Protein AF-A0A9D2G7P1-F1 (afdb_monomer)

pLDDT: mean 73.47, std 16.93, range [32.41, 94.62]

Nearest PDB structures (foldseek):
  4ke2-assembly2_B  TM=5.837E-01  e=4.264E+00  Pseudopleuronectes americanus
  4ke2-assembly1_A  TM=5.876E-01  e=4.577E+00  Pseudopleuronectes americanus

InterPro domains:
  IPR014245 Sporulation stage III, protein AF [PF09581] (15-86)

Sequence (122 aa):
MLQQLYGWIQNIAVYLIVAAAVMHAIPGKDYGKYVRFFSGLVLILLLFTPVMSLTGMSGRFQELYQSGLYEMEKKEIEEARERFEEAELLDFVPDEYGGTPEQSDSEESGGLIEVEEIRVGE

Solvent-accessible surface area (backbone atoms only — not comparable to full-atom values): 7578 Å² total; per-residue (Å²): 110,69,67,58,52,51,53,50,53,47,53,49,51,54,47,51,54,52,53,50,50,53,58,72,68,53,89,52,83,79,58,47,59,55,53,55,49,52,52,50,52,51,47,52,58,69,48,41,64,57,52,34,48,75,70,55,45,44,63,58,50,50,50,58,56,46,49,58,53,50,53,52,53,51,50,54,52,49,56,50,47,52,52,50,52,51,52,55,52,55,73,67,53,66,87,83,72,82,68,78,90,77,87,77,92,78,82,89,82,91,76,89,87,83,85,81,88,85,82,80,79,136

Foldseek 3Di:
DVVVVVVLVVVLVVLVVVLVVVLVPDPDPVCSVVSVVVSVVVSVVSVPVVVCVVVVVVVVVVCVVVVVVVVVVVVVVVVVVVVVVVVVVVVPDPPPPPDDDDDDDDDDDDDDDDDDDDDDDD

Organism: NCBI:txid2838685

Secondary structure (DSSP, 8-state):
-HHHHHHHHHHHHHHHHHHHHHHHH---HHHHHHHHHHHHHHHHHHTHHHHHHHTTHHHHHHHHHHHHHHHHHHHHHHHHHHHHHHHHHHHHS-GGG-------------------------

Mean predicted aligned error: 18.25 Å

Structure (mmCIF, N/CA/C/O backbone):
data_AF-A0A9D2G7P1-F1
#
_entry.id   AF-A0A9D2G7P1-F1
#
loop_
_atom_site.group_PDB
_atom_s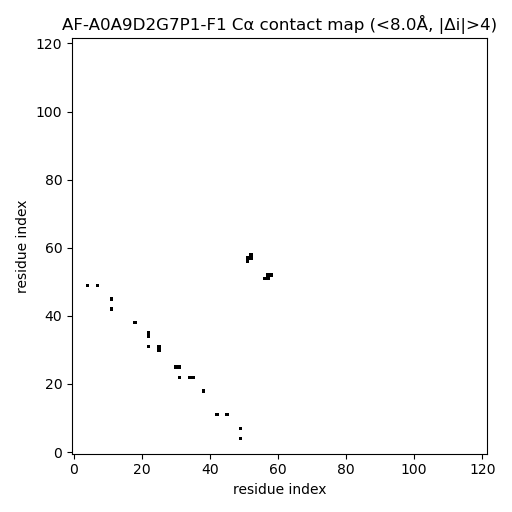ite.id
_atom_site.type_symbol
_atom_site.label_atom_id
_atom_site.label_alt_id
_atom_site.label_comp_id
_atom_site.label_asym_id
_atom_site.label_entity_id
_atom_site.label_seq_id
_atom_site.pdbx_PDB_ins_code
_atom_site.Cartn_x
_atom_site.Cartn_y
_atom_site.Cartn_z
_atom_site.occupancy
_atom_site.B_iso_or_equiv
_atom_site.auth_seq_id
_atom_site.auth_comp_id
_atom_site.auth_asym_id
_atom_site.auth_atom_id
_atom_site.pdbx_PDB_model_num
ATOM 1 N N . MET A 1 1 ? 0.447 -10.750 16.522 1.00 63.22 1 MET A N 1
ATOM 2 C CA . MET A 1 1 ? 1.121 -9.439 16.400 1.00 63.22 1 MET A CA 1
ATOM 3 C C . MET A 1 1 ? 2.386 -9.552 15.549 1.00 63.22 1 MET A C 1
ATOM 5 O O . MET A 1 1 ? 2.296 -9.324 14.352 1.00 63.22 1 MET A O 1
ATOM 9 N N . LEU A 1 2 ? 3.538 -9.993 16.084 1.00 72.19 2 LEU A N 1
ATOM 10 C CA . LEU A 1 2 ? 4.788 -10.032 15.298 1.00 72.19 2 LEU A CA 1
ATOM 11 C C . LEU A 1 2 ? 4.745 -11.003 14.109 1.00 72.19 2 LEU A C 1
ATOM 13 O O . LEU A 1 2 ? 5.216 -10.655 13.038 1.00 72.19 2 LEU A O 1
ATOM 17 N N . GLN A 1 3 ? 4.128 -12.180 14.247 1.00 77.88 3 GLN A N 1
ATOM 18 C CA . GLN A 1 3 ? 3.988 -13.133 13.131 1.00 77.88 3 GLN A CA 1
ATOM 19 C C . GLN A 1 3 ? 3.204 -12.557 11.939 1.00 77.88 3 GLN A C 1
ATOM 21 O O . GLN A 1 3 ? 3.554 -12.821 10.793 1.00 77.88 3 GLN A O 1
ATOM 26 N N . GLN A 1 4 ? 2.188 -11.725 12.197 1.00 78.25 4 GLN A N 1
ATOM 27 C CA . GLN A 1 4 ? 1.425 -11.042 11.143 1.00 78.25 4 GLN A CA 1
ATOM 28 C C . GLN A 1 4 ? 2.289 -9.989 10.443 1.00 78.25 4 GLN A C 1
ATOM 30 O O . GLN A 1 4 ? 2.274 -9.896 9.218 1.00 78.25 4 GLN A O 1
ATOM 35 N N . LEU A 1 5 ? 3.094 -9.250 11.213 1.00 80.56 5 LEU A N 1
ATOM 36 C CA . LEU A 1 5 ? 4.058 -8.296 10.672 1.00 80.56 5 LEU A CA 1
ATOM 37 C C . LEU A 1 5 ? 5.123 -8.998 9.815 1.00 80.56 5 LEU A C 1
ATOM 39 O O . LEU A 1 5 ? 5.415 -8.540 8.716 1.00 80.56 5 LEU A O 1
ATOM 43 N N . TYR A 1 6 ? 5.656 -10.132 10.279 1.00 85.56 6 TYR A N 1
ATOM 44 C CA . TYR A 1 6 ? 6.624 -10.937 9.530 1.00 85.56 6 TYR A CA 1
ATOM 45 C C . TYR A 1 6 ? 6.045 -11.465 8.216 1.00 85.56 6 TYR A C 1
ATOM 47 O O . TYR A 1 6 ? 6.678 -11.303 7.175 1.00 85.56 6 TYR A O 1
ATOM 55 N N . GLY A 1 7 ? 4.838 -12.038 8.234 1.00 88.06 7 GLY A N 1
ATOM 56 C CA . GLY A 1 7 ? 4.179 -12.510 7.013 1.00 88.06 7 GLY A CA 1
ATOM 57 C C . GLY A 1 7 ? 3.906 -11.376 6.022 1.00 88.06 7 GLY A C 1
ATOM 58 O O . GLY A 1 7 ? 4.093 -11.526 4.817 1.00 88.06 7 GLY A O 1
ATOM 59 N N . TRP A 1 8 ? 3.539 -10.199 6.523 1.00 88.50 8 TRP A N 1
ATOM 60 C CA . TRP A 1 8 ? 3.344 -9.029 5.677 1.00 88.50 8 TRP A CA 1
ATOM 61 C C . TRP A 1 8 ? 4.661 -8.501 5.071 1.00 88.50 8 TRP A C 1
ATOM 63 O O . TRP A 1 8 ? 4.717 -8.242 3.868 1.00 88.50 8 TRP A O 1
ATOM 73 N N . ILE A 1 9 ? 5.738 -8.406 5.861 1.00 89.50 9 ILE A N 1
ATOM 74 C CA . ILE A 1 9 ? 7.078 -8.047 5.363 1.00 89.50 9 ILE A CA 1
ATOM 75 C C . ILE A 1 9 ? 7.531 -9.051 4.298 1.00 89.50 9 ILE A C 1
ATOM 77 O O . ILE A 1 9 ? 8.077 -8.657 3.268 1.00 89.50 9 ILE A O 1
ATOM 81 N N . GLN A 1 10 ? 7.267 -10.341 4.512 1.00 92.19 10 GLN A N 1
ATOM 82 C CA . GLN A 1 10 ? 7.562 -11.389 3.543 1.00 92.19 10 GLN A CA 1
ATOM 83 C C . GLN A 1 10 ? 6.789 -11.180 2.234 1.00 92.19 10 GLN A C 1
ATOM 85 O O . GLN A 1 10 ? 7.389 -11.264 1.164 1.00 92.19 10 GLN A O 1
ATOM 90 N N . ASN A 1 11 ? 5.501 -10.834 2.293 1.00 91.94 11 ASN A N 1
ATOM 91 C CA . ASN A 1 11 ? 4.706 -10.541 1.098 1.00 91.94 11 ASN A CA 1
ATOM 92 C C . ASN A 1 11 ? 5.255 -9.339 0.313 1.00 91.94 11 ASN A C 1
ATOM 94 O O . ASN A 1 11 ? 5.307 -9.389 -0.916 1.00 91.94 11 ASN A O 1
ATOM 98 N N . ILE A 1 12 ? 5.736 -8.293 0.997 1.00 92.38 12 ILE A N 1
ATOM 99 C CA . ILE A 1 12 ? 6.432 -7.174 0.337 1.00 92.38 12 ILE A CA 1
ATOM 100 C C . ILE A 1 12 ? 7.715 -7.632 -0.314 1.00 92.38 12 ILE A C 1
ATOM 102 O O . ILE A 1 12 ? 7.971 -7.278 -1.459 1.00 92.38 12 ILE A O 1
ATOM 106 N N . ALA A 1 13 ? 8.537 -8.385 0.411 1.00 94.38 13 ALA A N 1
ATOM 107 C CA . ALA A 1 13 ? 9.819 -8.833 -0.103 1.00 94.38 13 ALA A CA 1
ATOM 108 C C . ALA A 1 13 ? 9.626 -9.671 -1.374 1.00 94.38 13 ALA A C 1
ATOM 110 O O . ALA A 1 13 ? 10.276 -9.409 -2.385 1.00 94.38 13 ALA A O 1
ATOM 111 N N . VAL A 1 14 ? 8.671 -10.608 -1.362 1.00 94.62 14 VAL A N 1
ATOM 112 C CA . VAL A 1 14 ? 8.294 -11.401 -2.541 1.00 94.62 14 VAL A CA 1
ATOM 113 C C . VAL A 1 14 ? 7.824 -10.491 -3.676 1.00 94.62 14 VAL A C 1
ATOM 115 O O . VAL A 1 14 ? 8.305 -10.621 -4.801 1.00 94.62 14 VAL A O 1
ATOM 118 N N . TYR A 1 15 ? 6.944 -9.530 -3.389 1.00 94.12 15 TYR A N 1
ATOM 119 C CA . TYR A 1 15 ? 6.477 -8.568 -4.384 1.00 94.12 15 TYR A CA 1
ATOM 120 C C . TYR A 1 15 ? 7.623 -7.750 -4.999 1.00 94.12 15 TYR A C 1
ATOM 122 O O . TYR A 1 15 ? 7.681 -7.608 -6.216 1.00 94.12 15 TYR A O 1
ATOM 130 N N . LEU A 1 16 ? 8.560 -7.246 -4.192 1.00 93.06 16 LEU A N 1
ATOM 131 C CA . LEU A 1 16 ? 9.707 -6.466 -4.663 1.00 93.06 16 LEU A CA 1
ATOM 132 C C . LEU A 1 16 ? 10.633 -7.297 -5.554 1.00 93.06 16 LEU A C 1
ATOM 134 O O . LEU A 1 16 ? 11.099 -6.792 -6.574 1.00 93.06 16 LEU A O 1
ATOM 138 N N . ILE A 1 17 ? 10.863 -8.567 -5.207 1.00 94.62 17 ILE A N 1
ATOM 139 C CA . ILE A 1 17 ? 11.651 -9.495 -6.029 1.00 94.62 17 ILE A CA 1
ATOM 140 C C . ILE A 1 17 ? 10.971 -9.702 -7.387 1.00 94.62 17 ILE A C 1
ATOM 142 O O . ILE A 1 17 ? 11.623 -9.578 -8.423 1.00 94.62 17 ILE A O 1
ATOM 146 N N . VAL A 1 18 ? 9.659 -9.956 -7.399 1.00 92.94 18 VAL A N 1
ATOM 147 C CA . VAL A 1 18 ? 8.888 -10.120 -8.641 1.00 92.94 18 VAL A CA 1
ATOM 148 C C . VAL A 1 18 ? 8.879 -8.826 -9.456 1.00 92.94 18 VAL A C 1
ATOM 150 O O . VAL A 1 18 ? 9.143 -8.857 -10.653 1.00 92.94 18 VAL A O 1
ATOM 153 N N . ALA A 1 19 ? 8.640 -7.676 -8.827 1.00 90.25 19 ALA A N 1
ATOM 154 C CA . ALA A 1 19 ? 8.622 -6.377 -9.494 1.00 90.25 19 ALA A CA 1
ATOM 155 C C . ALA A 1 19 ? 9.985 -6.029 -10.116 1.00 90.25 19 ALA A C 1
ATOM 157 O O . ALA A 1 19 ? 10.038 -5.519 -11.237 1.00 90.25 19 ALA A O 1
ATOM 158 N N . ALA A 1 20 ? 11.086 -6.340 -9.426 1.00 89.31 20 ALA A N 1
ATOM 159 C CA . ALA A 1 20 ? 12.436 -6.184 -9.956 1.00 89.31 20 ALA A CA 1
ATOM 160 C C . ALA A 1 20 ? 12.692 -7.139 -11.131 1.00 89.31 20 ALA A C 1
ATOM 162 O O . ALA A 1 20 ? 13.183 -6.706 -12.173 1.00 89.31 20 ALA A O 1
ATOM 163 N N . ALA A 1 21 ? 12.305 -8.411 -11.008 1.00 90.69 21 ALA A N 1
ATOM 164 C CA . ALA A 1 21 ? 12.434 -9.387 -12.086 1.00 90.69 21 ALA A CA 1
ATOM 165 C C . ALA A 1 21 ? 11.652 -8.957 -13.337 1.00 90.69 21 ALA A C 1
ATOM 167 O O . ALA A 1 21 ? 12.201 -8.971 -14.435 1.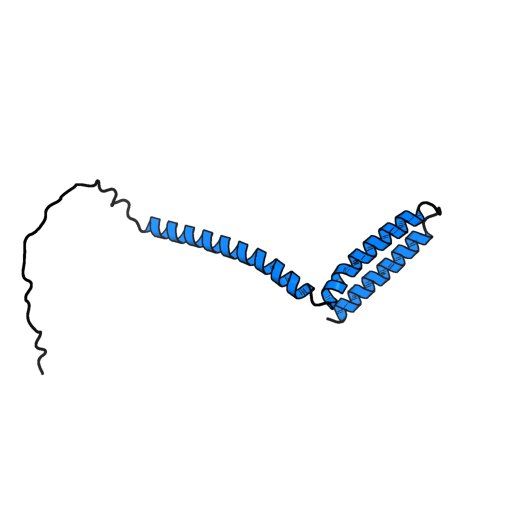00 90.69 21 ALA A O 1
ATOM 168 N N . VAL A 1 22 ? 10.411 -8.488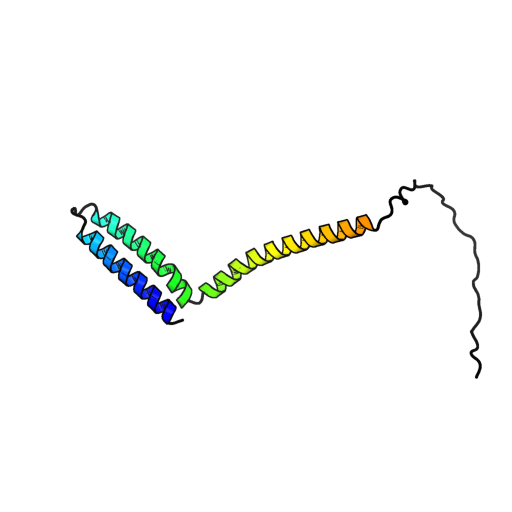 -13.172 1.00 88.62 22 VAL A N 1
ATOM 169 C CA . VAL A 1 22 ? 9.585 -7.944 -14.260 1.00 88.62 22 VAL A CA 1
ATOM 170 C C . VAL A 1 22 ? 10.256 -6.725 -14.897 1.00 88.62 22 VAL A C 1
ATOM 172 O O . VAL A 1 22 ? 10.284 -6.613 -16.118 1.00 88.62 22 VAL A O 1
ATOM 175 N N . MET A 1 23 ? 10.850 -5.832 -14.101 1.00 85.25 23 MET A N 1
ATOM 176 C CA . MET A 1 23 ? 11.561 -4.663 -14.626 1.00 85.25 23 MET A CA 1
ATOM 177 C C . MET A 1 23 ? 12.775 -5.049 -15.480 1.00 85.25 23 MET A C 1
ATOM 179 O O . MET A 1 23 ? 13.009 -4.429 -16.514 1.00 85.25 23 MET A O 1
ATOM 183 N N . HIS A 1 24 ? 13.520 -6.078 -15.074 1.00 84.69 24 HIS A N 1
ATOM 184 C CA . HIS A 1 24 ? 14.653 -6.601 -15.839 1.00 84.69 24 HIS A CA 1
ATOM 185 C C . HIS A 1 24 ? 14.234 -7.452 -17.046 1.00 84.69 24 HIS A C 1
ATOM 187 O O . HIS A 1 24 ? 14.981 -7.533 -18.018 1.00 84.69 24 HIS A O 1
ATOM 193 N N . ALA A 1 25 ? 13.055 -8.071 -17.001 1.00 86.19 25 ALA A N 1
ATOM 194 C CA . ALA A 1 25 ? 12.538 -8.914 -18.071 1.00 86.19 25 ALA A CA 1
ATOM 195 C C . ALA A 1 25 ? 11.969 -8.123 -19.259 1.00 86.19 25 ALA A C 1
ATOM 197 O O . ALA A 1 25 ? 11.778 -8.710 -20.319 1.00 86.19 25 ALA A O 1
ATOM 198 N N . ILE A 1 26 ? 11.685 -6.822 -19.111 1.00 80.38 26 ILE A N 1
ATOM 199 C CA . ILE A 1 26 ? 11.099 -5.997 -20.178 1.00 80.38 26 ILE A CA 1
ATOM 200 C C . ILE A 1 26 ? 12.205 -5.392 -21.060 1.00 80.38 26 ILE A C 1
ATOM 202 O O . ILE A 1 26 ? 12.914 -4.482 -20.619 1.00 80.38 26 ILE A O 1
ATOM 206 N N . PRO A 1 27 ? 12.341 -5.822 -22.330 1.00 71.44 27 PRO A N 1
ATOM 207 C CA . PRO A 1 27 ? 13.215 -5.166 -23.288 1.00 71.44 27 PRO A CA 1
ATOM 208 C C . PRO A 1 27 ? 12.533 -3.895 -23.811 1.00 71.44 27 PRO A C 1
ATOM 210 O O . PRO A 1 27 ? 11.489 -3.947 -24.456 1.00 71.44 27 PRO A O 1
ATOM 213 N N . GLY A 1 28 ? 13.125 -2.734 -23.534 1.00 68.50 28 GLY A N 1
ATOM 214 C CA . GLY A 1 28 ? 12.651 -1.450 -24.056 1.00 68.50 28 GLY A CA 1
ATOM 215 C C . GLY A 1 28 ? 12.563 -0.376 -22.978 1.00 68.50 28 GLY A C 1
ATOM 216 O O . GLY A 1 28 ? 11.761 -0.458 -22.047 1.00 68.50 28 GLY A O 1
ATOM 217 N N . LYS A 1 29 ? 13.376 0.676 -23.129 1.00 69.00 29 LYS A N 1
ATOM 218 C CA . LYS A 1 29 ? 13.459 1.802 -22.180 1.00 69.00 29 LYS A CA 1
ATOM 219 C C . LYS A 1 29 ? 12.131 2.561 -22.045 1.00 69.00 29 LYS A C 1
ATOM 221 O O . LYS A 1 29 ? 11.886 3.170 -21.006 1.00 69.00 29 LYS A O 1
ATOM 226 N N . ASP A 1 30 ? 11.263 2.478 -23.053 1.00 77.62 30 ASP A N 1
ATOM 227 C CA . ASP A 1 30 ? 10.005 3.227 -23.106 1.00 77.62 30 ASP A CA 1
ATOM 228 C C . ASP A 1 30 ? 8.868 2.603 -22.292 1.00 77.62 30 ASP A C 1
ATOM 230 O O . ASP A 1 30 ? 8.042 3.342 -21.757 1.00 77.62 30 ASP A O 1
ATOM 234 N N . TYR A 1 31 ? 8.835 1.274 -22.133 1.00 80.94 31 TYR A N 1
ATOM 235 C CA . TYR A 1 31 ? 7.798 0.590 -21.346 1.00 80.94 31 TYR A CA 1
ATOM 236 C C . TYR A 1 31 ? 8.142 0.484 -19.857 1.00 80.94 31 TYR A C 1
ATOM 238 O O . TYR A 1 31 ? 7.244 0.456 -19.012 1.00 80.94 31 TYR A O 1
ATOM 246 N N . GLY A 1 32 ? 9.432 0.523 -19.510 1.00 82.50 32 GLY A N 1
ATOM 247 C CA . GLY A 1 32 ? 9.888 0.461 -18.120 1.00 82.50 32 GLY A CA 1
ATOM 248 C C . GLY A 1 32 ? 9.312 1.573 -17.235 1.00 82.50 32 GLY A C 1
ATOM 249 O O . GLY A 1 32 ? 9.029 1.336 -16.062 1.00 82.50 32 GLY A O 1
ATOM 250 N N . LYS A 1 33 ? 9.054 2.768 -17.790 1.00 85.81 33 LYS A N 1
AT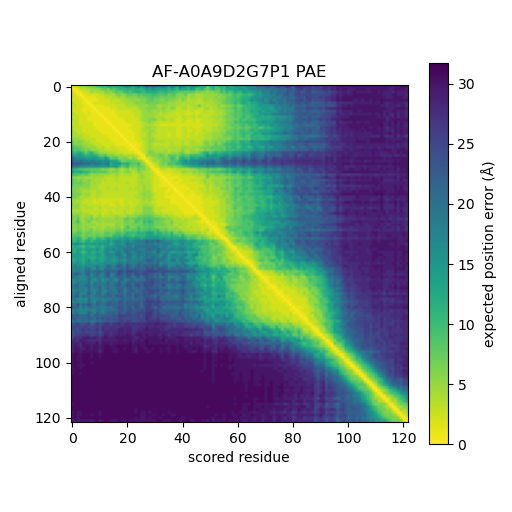OM 251 C CA . LYS A 1 33 ? 8.469 3.895 -17.040 1.00 85.81 33 LYS A CA 1
ATOM 252 C C . LYS A 1 33 ? 7.044 3.608 -16.553 1.00 85.81 33 LYS A C 1
ATOM 254 O O . LYS A 1 33 ? 6.716 3.942 -15.418 1.00 85.81 33 LYS A O 1
ATOM 259 N N . TYR A 1 34 ? 6.227 2.947 -17.373 1.00 89.94 34 TYR A N 1
ATOM 260 C CA . TYR A 1 34 ? 4.845 2.610 -17.024 1.00 89.94 34 TYR A CA 1
ATOM 261 C C . TYR A 1 34 ? 4.795 1.482 -16.001 1.00 89.94 34 TYR A C 1
ATOM 263 O O . TYR A 1 34 ? 4.056 1.566 -15.024 1.00 89.94 34 TYR A O 1
ATOM 271 N N . VAL A 1 35 ? 5.640 0.465 -16.176 1.00 87.19 35 VAL A N 1
ATOM 272 C CA . VAL A 1 35 ? 5.721 -0.653 -15.230 1.00 87.19 35 VAL A CA 1
ATOM 273 C C . VAL A 1 35 ? 6.265 -0.202 -13.883 1.00 87.19 35 VAL A C 1
ATOM 275 O O . VAL A 1 35 ? 5.723 -0.594 -12.858 1.00 87.19 35 VAL A O 1
ATOM 278 N N . ARG A 1 36 ? 7.267 0.683 -13.863 1.00 87.00 36 ARG A N 1
ATOM 279 C CA . ARG A 1 36 ? 7.778 1.300 -12.632 1.00 87.00 36 ARG A CA 1
ATOM 280 C C . ARG A 1 36 ? 6.720 2.143 -11.920 1.00 87.00 36 ARG A C 1
ATOM 282 O O . ARG A 1 36 ? 6.668 2.145 -10.695 1.00 87.00 36 ARG A O 1
ATOM 289 N N . PHE A 1 37 ? 5.893 2.865 -12.671 1.00 90.44 37 PHE A N 1
ATOM 290 C CA . PHE A 1 37 ? 4.810 3.659 -12.097 1.00 90.44 37 PHE A CA 1
ATOM 291 C C . PHE A 1 37 ? 3.726 2.766 -11.489 1.00 90.44 37 PHE A C 1
ATOM 293 O O . PHE A 1 37 ? 3.355 2.938 -10.330 1.00 90.44 37 PHE A O 1
ATOM 300 N N . PHE A 1 38 ? 3.267 1.770 -12.247 1.00 91.00 38 PHE A N 1
ATOM 301 C CA . PHE A 1 38 ? 2.262 0.821 -11.786 1.00 91.00 38 PHE A CA 1
ATOM 302 C C . PHE A 1 38 ? 2.756 0.011 -10.585 1.00 91.00 38 PHE A C 1
ATOM 304 O O . PHE A 1 38 ? 2.043 -0.112 -9.593 1.00 91.00 38 PHE A O 1
ATOM 311 N N . SER A 1 39 ? 3.997 -0.478 -10.623 1.00 92.00 39 SER A N 1
ATOM 312 C CA . SER A 1 39 ? 4.563 -1.232 -9.507 1.00 92.00 39 SER A CA 1
ATOM 313 C C . SER A 1 39 ? 4.755 -0.369 -8.258 1.00 92.00 39 SER A C 1
ATOM 315 O O . SER A 1 39 ? 4.575 -0.860 -7.144 1.00 92.00 39 SER A O 1
ATOM 317 N N . GLY A 1 40 ? 5.048 0.925 -8.418 1.00 92.38 40 GLY A N 1
ATOM 318 C CA . GLY A 1 40 ? 5.039 1.891 -7.321 1.00 92.38 40 GLY A CA 1
ATOM 319 C C . GLY A 1 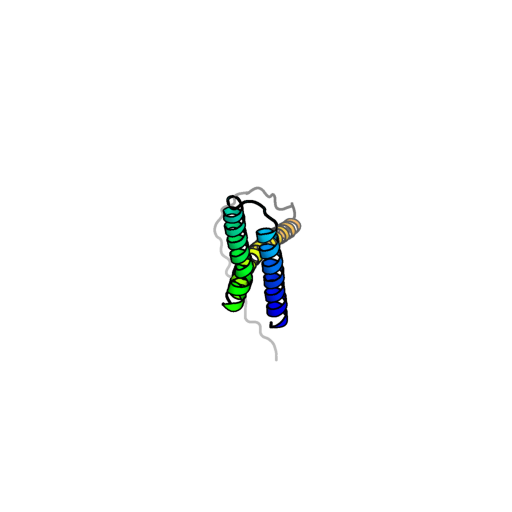40 ? 3.645 2.082 -6.718 1.00 92.38 40 GLY A C 1
ATOM 320 O O . GLY A 1 40 ? 3.503 2.056 -5.499 1.00 92.38 40 GLY A O 1
ATOM 321 N N . LEU A 1 41 ? 2.608 2.203 -7.553 1.00 94.38 41 LEU A N 1
ATOM 322 C CA . LEU A 1 41 ? 1.220 2.309 -7.093 1.00 94.38 41 LEU A CA 1
ATOM 323 C C . LEU A 1 41 ? 0.796 1.061 -6.305 1.00 94.38 41 LEU A C 1
ATOM 325 O O . LEU A 1 41 ? 0.280 1.169 -5.195 1.00 94.38 41 LEU A O 1
ATOM 329 N N . VAL A 1 42 ? 1.065 -0.126 -6.853 1.00 93.25 42 VAL A N 1
ATOM 330 C CA . VAL A 1 42 ? 0.767 -1.403 -6.192 1.00 93.25 42 VAL A CA 1
ATOM 331 C C . VAL A 1 42 ? 1.554 -1.537 -4.887 1.00 93.25 42 VAL A C 1
ATOM 333 O O . VAL A 1 42 ? 0.989 -1.983 -3.893 1.00 93.25 42 VAL A O 1
ATOM 336 N N . LEU A 1 43 ? 2.814 -1.088 -4.842 1.00 93.12 43 LEU A N 1
ATOM 337 C CA . LEU A 1 43 ? 3.599 -1.070 -3.606 1.00 93.12 43 LEU A CA 1
ATOM 338 C C . LEU A 1 43 ? 2.944 -0.184 -2.540 1.00 93.12 43 LEU A C 1
ATOM 340 O O . LEU A 1 43 ? 2.825 -0.612 -1.399 1.00 93.12 43 LEU A O 1
ATOM 344 N N . ILE A 1 44 ? 2.486 1.019 -2.900 1.00 93.00 44 ILE A N 1
ATOM 345 C CA . ILE A 1 44 ? 1.791 1.925 -1.971 1.00 93.00 44 ILE A CA 1
ATOM 346 C C . ILE A 1 44 ? 0.515 1.272 -1.426 1.00 93.00 44 ILE A C 1
ATOM 348 O O . ILE A 1 44 ? 0.282 1.310 -0.220 1.00 93.00 44 ILE A O 1
ATOM 352 N N . LEU A 1 45 ? -0.281 0.629 -2.285 1.00 91.06 45 LEU A N 1
ATOM 353 C CA . LEU A 1 45 ? -1.482 -0.100 -1.859 1.00 91.06 45 LEU A CA 1
ATOM 354 C C . LEU A 1 45 ? -1.139 -1.261 -0.917 1.00 91.06 45 LEU A C 1
ATOM 356 O O . LEU A 1 45 ? -1.803 -1.461 0.096 1.00 91.06 45 LEU A O 1
ATOM 360 N N . LEU A 1 46 ? -0.067 -1.992 -1.205 1.00 90.69 46 LEU A N 1
ATOM 361 C CA . LEU A 1 46 ? 0.386 -3.120 -0.394 1.00 90.69 46 LEU A CA 1
ATOM 362 C C . LEU A 1 46 ? 0.999 -2.673 0.952 1.00 90.69 46 LEU A C 1
ATOM 364 O O . LEU A 1 46 ? 0.956 -3.406 1.945 1.00 90.69 46 LEU A O 1
ATOM 368 N N . LEU A 1 47 ? 1.511 -1.439 1.009 1.00 90.06 47 LEU A N 1
ATOM 369 C CA . LEU A 1 47 ? 1.917 -0.740 2.230 1.00 90.06 47 LEU A CA 1
ATOM 370 C C . LEU A 1 47 ? 0.735 -0.110 2.992 1.00 90.06 47 LEU A C 1
ATOM 372 O O . LEU A 1 47 ? 0.922 0.354 4.111 1.00 90.06 47 LEU A O 1
ATOM 376 N N . PHE A 1 48 ? -0.484 -0.088 2.456 1.00 87.50 48 PHE A N 1
ATOM 377 C CA . PHE A 1 48 ? -1.601 0.600 3.108 1.00 87.50 48 PHE A CA 1
ATOM 378 C C . PHE A 1 48 ? -2.111 -0.140 4.356 1.00 87.50 48 PHE A C 1
ATOM 380 O O . PHE A 1 48 ? -2.117 0.408 5.459 1.00 87.50 48 PHE A O 1
ATOM 387 N N . THR A 1 49 ? -2.464 -1.420 4.208 1.00 82.12 49 THR A N 1
ATOM 388 C CA . THR A 1 49 ? -2.864 -2.338 5.294 1.00 82.12 49 THR A CA 1
ATOM 389 C C . THR A 1 49 ? -1.940 -2.319 6.528 1.00 82.12 49 THR A C 1
ATOM 391 O O . THR A 1 49 ? -2.413 -2.122 7.646 1.00 82.12 49 THR A O 1
ATOM 394 N N . PRO A 1 50 ? -0.622 -2.497 6.384 1.00 81.50 50 PRO A N 1
ATOM 395 C CA . PRO A 1 50 ? 0.332 -2.519 7.490 1.00 81.50 50 PRO A CA 1
ATOM 396 C C . PRO A 1 50 ? 0.518 -1.153 8.143 1.00 81.50 50 PRO A C 1
ATOM 398 O O . PRO A 1 50 ? 0.604 -1.097 9.361 1.00 81.50 50 PRO A O 1
ATOM 401 N N . VAL A 1 51 ? 0.530 -0.054 7.381 1.00 84.06 51 VAL A N 1
ATOM 402 C CA . VAL A 1 51 ? 0.627 1.309 7.913 1.00 84.06 51 VAL A CA 1
ATOM 403 C C . VAL A 1 51 ? -0.612 1.603 8.749 1.00 84.06 51 VAL A C 1
ATOM 405 O O . VAL A 1 51 ? -0.498 2.112 9.862 1.00 84.06 51 VAL A O 1
ATOM 408 N N . MET A 1 52 ? -1.787 1.184 8.283 1.00 79.44 52 MET A N 1
ATOM 409 C CA . MET A 1 52 ? -3.032 1.256 9.045 1.00 79.44 52 MET A CA 1
ATOM 410 C C . MET A 1 52 ? -3.007 0.355 10.298 1.00 79.44 52 MET A C 1
ATOM 412 O O . MET A 1 52 ? -3.556 0.721 11.341 1.00 79.44 52 MET A O 1
ATOM 416 N N . SER A 1 53 ? -2.330 -0.798 10.237 1.00 76.56 53 SER A N 1
ATOM 417 C CA . SER A 1 53 ? -2.134 -1.678 11.398 1.00 76.56 53 SER A CA 1
ATOM 418 C C . SER A 1 53 ? -1.144 -1.109 12.431 1.00 76.56 53 SER A C 1
ATOM 420 O O . SER A 1 53 ? -1.450 -1.111 13.620 1.00 76.56 53 SER A O 1
ATOM 422 N N . LEU A 1 54 ? -0.011 -0.544 11.991 1.00 74.69 54 LEU A N 1
ATOM 423 C CA . LEU A 1 54 ? 1.036 0.060 12.827 1.00 74.69 54 LEU A CA 1
ATOM 424 C C . LEU A 1 54 ? 0.564 1.342 13.512 1.00 74.69 54 LEU A C 1
ATOM 426 O O . LEU A 1 54 ? 0.908 1.593 14.660 1.00 74.69 54 LEU A O 1
ATOM 430 N N . THR A 1 55 ? -0.243 2.146 12.821 1.00 79.12 55 THR A N 1
ATOM 431 C CA . THR A 1 55 ? -0.836 3.373 13.378 1.00 79.12 55 THR A CA 1
ATOM 432 C C . THR A 1 55 ? -1.983 3.090 14.356 1.00 79.12 55 THR A C 1
ATOM 434 O O . THR A 1 55 ? -2.562 4.024 14.909 1.00 79.12 55 THR A O 1
ATOM 437 N N . GLY A 1 56 ? -2.339 1.815 14.574 1.00 70.38 56 GLY A N 1
ATOM 438 C CA . GLY A 1 56 ? -3.459 1.417 15.432 1.00 70.38 56 GLY A CA 1
ATOM 439 C C . GLY A 1 56 ? -4.822 1.882 14.906 1.00 70.38 56 GLY A C 1
ATOM 440 O O . GLY A 1 56 ? -5.807 1.878 15.641 1.00 70.38 56 GLY A O 1
ATOM 441 N N . MET A 1 57 ? -4.886 2.310 13.641 1.00 68.06 57 MET A N 1
ATOM 442 C CA . MET A 1 57 ? -6.105 2.812 13.006 1.00 68.06 57 MET A CA 1
ATOM 443 C C . MET A 1 57 ? -6.981 1.671 12.474 1.00 68.06 57 MET A C 1
ATOM 445 O O . MET A 1 57 ? -8.185 1.843 12.333 1.00 68.06 57 MET A O 1
ATOM 449 N N . SER A 1 58 ? -6.389 0.491 12.264 1.00 64.50 58 SER A N 1
ATOM 450 C CA . SER A 1 58 ? -7.092 -0.754 11.925 1.00 64.50 58 SER A CA 1
ATOM 451 C C . SER A 1 58 ? -8.219 -1.101 12.905 1.00 64.50 58 SER A C 1
ATOM 453 O O . SER A 1 58 ? -9.334 -1.350 12.462 1.00 64.50 58 SER A O 1
ATOM 455 N N . GLY A 1 59 ? -7.969 -1.044 14.219 1.00 66.62 59 GLY A N 1
ATOM 456 C CA . GLY A 1 59 ? -8.979 -1.354 15.240 1.00 66.62 59 GLY A CA 1
ATOM 457 C C . GLY A 1 59 ? -10.155 -0.373 15.236 1.00 66.62 59 GLY A C 1
ATOM 458 O O . GLY A 1 59 ? -11.303 -0.796 15.211 1.00 66.62 59 GLY A O 1
ATOM 459 N N . ARG A 1 60 ? -9.873 0.935 15.151 1.00 64.00 60 ARG A N 1
ATOM 460 C CA . ARG A 1 60 ? -10.907 1.983 15.068 1.00 64.00 60 ARG A CA 1
ATOM 461 C C . ARG A 1 60 ? -11.726 1.910 13.778 1.00 64.00 60 ARG A C 1
ATOM 463 O O . ARG A 1 60 ? -12.925 2.148 13.801 1.00 64.00 60 ARG A O 1
ATOM 470 N N . PHE A 1 61 ? -11.093 1.586 12.652 1.00 66.56 61 PHE A N 1
ATOM 471 C CA . PHE A 1 61 ? -11.799 1.421 11.381 1.00 66.56 61 PHE A CA 1
ATOM 472 C C . PHE A 1 61 ? -12.700 0.184 11.396 1.00 66.56 61 PHE A C 1
ATOM 474 O O . PHE A 1 61 ? -13.824 0.238 10.911 1.00 66.56 61 PHE A O 1
ATOM 481 N N . GLN A 1 62 ? -12.225 -0.918 11.977 1.00 65.56 62 GLN A N 1
ATOM 482 C CA . GLN A 1 62 ? -12.997 -2.150 12.092 1.00 65.56 62 GLN A CA 1
ATOM 483 C C . GLN A 1 62 ? -14.193 -1.982 13.037 1.00 65.56 62 GLN A C 1
ATOM 485 O O . GLN A 1 62 ? -15.274 -2.453 12.710 1.00 65.56 62 GLN A O 1
ATOM 490 N N . GLU A 1 63 ? -14.027 -1.251 14.141 1.00 67.69 63 GLU A N 1
ATOM 491 C CA . GLU A 1 63 ? -15.112 -0.899 15.062 1.00 67.69 63 GLU A CA 1
ATOM 492 C C . GLU A 1 63 ? -16.168 -0.008 14.393 1.00 67.69 63 GLU A C 1
ATOM 494 O O . GLU A 1 63 ? -17.347 -0.327 14.463 1.00 67.69 63 GLU A O 1
ATOM 499 N N . LEU A 1 64 ? -15.762 1.037 13.659 1.00 69.12 64 LEU A N 1
ATOM 500 C CA . LEU A 1 64 ? -16.685 1.901 12.905 1.00 69.12 64 LEU A CA 1
ATOM 501 C C . LEU A 1 64 ? -17.404 1.165 11.764 1.00 69.12 64 LEU A C 1
ATOM 503 O O . LEU A 1 64 ? -18.561 1.445 11.458 1.00 69.12 64 LEU A O 1
ATOM 507 N N . TYR A 1 65 ? -16.714 0.237 11.099 1.00 71.38 65 TYR A N 1
ATOM 508 C CA . TYR A 1 65 ? -17.306 -0.556 10.024 1.00 71.38 65 TYR A CA 1
ATOM 509 C C . TYR A 1 65 ? -18.282 -1.603 10.576 1.00 71.38 65 TYR A C 1
ATOM 511 O O . TYR A 1 65 ? -19.354 -1.813 10.010 1.00 71.38 65 TYR A O 1
ATOM 519 N N . GLN A 1 66 ? -17.939 -2.236 11.703 1.00 73.62 66 GLN A N 1
ATOM 520 C CA . GLN A 1 66 ? -18.820 -3.182 12.381 1.00 73.62 66 GLN A CA 1
ATOM 521 C C . GLN A 1 66 ? -20.001 -2.495 13.059 1.00 73.62 66 GLN A C 1
ATOM 523 O O . GLN A 1 66 ? -21.092 -3.046 12.997 1.00 73.62 66 GLN A O 1
ATOM 528 N N . SER A 1 67 ? -19.837 -1.307 13.646 1.00 70.00 67 SER A N 1
ATOM 529 C CA . SER A 1 67 ? -20.942 -0.592 14.292 1.00 70.00 67 SER A CA 1
ATOM 530 C C . SER A 1 67 ? -22.055 -0.261 13.299 1.00 70.00 67 SER A C 1
ATOM 532 O O . SER A 1 67 ? -23.219 -0.473 13.610 1.00 70.00 67 SER A O 1
ATOM 534 N N . GLY A 1 68 ? -21.712 0.164 12.076 1.00 76.19 68 GLY A N 1
ATOM 535 C CA . GLY A 1 68 ? -22.708 0.444 11.037 1.00 76.19 68 GLY A CA 1
ATOM 536 C C . GLY A 1 68 ? -23.472 -0.800 10.570 1.00 76.19 68 GLY A C 1
ATOM 537 O O . GLY A 1 68 ? -24.685 -0.749 10.394 1.00 76.19 68 GLY A O 1
ATOM 538 N N . LEU A 1 69 ? -22.786 -1.935 10.398 1.00 75.06 69 LEU A N 1
ATOM 539 C CA . LEU A 1 69 ? -23.425 -3.213 10.051 1.00 75.06 69 LEU A CA 1
ATOM 540 C C . LEU A 1 69 ? -24.290 -3.755 11.196 1.00 75.06 69 LEU A C 1
ATOM 542 O O . LEU A 1 69 ? -25.406 -4.205 10.959 1.00 75.06 69 LEU A O 1
ATOM 546 N N . TYR A 1 70 ? -23.793 -3.660 12.427 1.00 72.38 70 TYR A N 1
ATOM 547 C CA . TYR A 1 70 ? -24.476 -4.127 13.629 1.00 72.38 70 TYR A CA 1
ATOM 548 C C . TYR A 1 70 ? -25.733 -3.307 13.936 1.00 72.38 70 TYR A C 1
ATOM 550 O O . TYR A 1 70 ? -26.754 -3.864 14.324 1.00 72.38 70 TYR A O 1
ATOM 558 N N . GLU A 1 71 ? -25.698 -1.988 13.731 1.00 78.44 71 GLU A N 1
ATOM 559 C CA . GLU A 1 71 ? -26.884 -1.137 13.874 1.00 78.44 71 GLU A CA 1
ATOM 560 C C . GLU A 1 71 ? -27.964 -1.472 12.840 1.00 78.44 71 GLU A C 1
ATOM 562 O O . GLU A 1 71 ? -29.146 -1.493 13.185 1.00 78.44 71 GLU A O 1
ATOM 567 N N . MET A 1 72 ? -27.576 -1.777 11.597 1.00 78.06 72 MET A N 1
ATOM 568 C CA . MET A 1 72 ? -28.524 -2.204 10.563 1.00 78.06 72 MET A CA 1
ATOM 569 C C . MET A 1 72 ? -29.143 -3.568 10.881 1.00 78.06 72 MET A C 1
ATOM 571 O O . MET A 1 72 ? -30.363 -3.701 10.826 1.00 78.06 72 MET A O 1
ATOM 575 N N . GLU A 1 73 ? -28.328 -4.549 11.276 1.00 81.12 73 GLU A N 1
ATOM 576 C CA . GLU A 1 73 ? -28.798 -5.882 11.676 1.00 81.12 73 GLU A CA 1
ATOM 577 C C . GLU A 1 73 ? -29.734 -5.803 12.890 1.00 81.12 73 GLU A C 1
ATOM 579 O O . GLU A 1 73 ? -30.801 -6.415 12.910 1.00 81.12 73 GLU A O 1
ATOM 584 N N . LYS A 1 74 ? -29.391 -4.978 13.886 1.00 82.62 74 LYS A N 1
ATOM 585 C CA . LYS A 1 74 ? -30.236 -4.765 15.063 1.00 82.62 74 LYS A CA 1
ATOM 586 C C . LYS A 1 74 ? -31.590 -4.165 14.687 1.00 82.62 74 LYS A C 1
ATOM 588 O O . LYS A 1 74 ? -32.606 -4.580 15.236 1.00 82.62 74 LYS A O 1
ATOM 593 N N . LYS A 1 75 ? -31.611 -3.212 13.753 1.00 86.00 75 LYS A N 1
ATOM 594 C CA . LYS A 1 75 ? -32.852 -2.594 13.282 1.00 86.00 75 LYS A CA 1
ATOM 595 C C . LYS A 1 75 ? -33.753 -3.603 12.567 1.00 86.00 75 LYS A C 1
ATOM 597 O O . LYS A 1 75 ? -34.950 -3.618 12.815 1.00 86.00 75 LYS A O 1
ATOM 602 N N . GLU A 1 76 ? -33.176 -4.478 11.749 1.00 86.62 76 GLU A N 1
ATOM 603 C CA . GLU A 1 76 ? -33.918 -5.540 11.063 1.00 86.62 76 GLU A CA 1
ATOM 604 C C . GLU A 1 76 ? -34.516 -6.559 12.051 1.00 86.62 76 GLU A C 1
ATOM 606 O O . GLU A 1 76 ? -35.656 -6.994 11.885 1.00 86.62 76 GLU A O 1
ATOM 611 N N . ILE A 1 77 ? -33.783 -6.897 13.118 1.00 85.44 77 ILE A N 1
ATOM 612 C CA . ILE A 1 77 ? -34.273 -7.766 14.199 1.00 85.44 77 ILE A CA 1
ATOM 613 C C . ILE A 1 77 ? -35.408 -7.094 14.985 1.00 85.44 77 ILE A C 1
ATOM 615 O O . ILE A 1 77 ? -36.393 -7.757 15.308 1.00 85.44 77 ILE A O 1
ATOM 619 N N . GLU A 1 78 ? -35.296 -5.797 15.281 1.00 87.81 78 G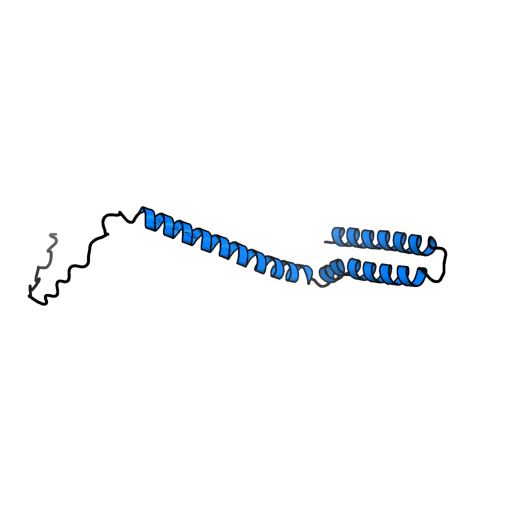LU A N 1
ATOM 620 C CA . GLU A 1 78 ? -36.341 -5.029 15.974 1.00 87.81 78 GLU A CA 1
ATOM 621 C C . GLU A 1 78 ? -37.621 -4.947 15.119 1.00 87.81 78 GLU A C 1
ATOM 623 O O . GLU A 1 78 ? -38.703 -5.257 15.605 1.00 87.81 78 GLU A O 1
ATOM 628 N N . GLU A 1 79 ? -37.499 -4.661 13.817 1.00 88.19 79 GLU A N 1
ATOM 629 C CA . GLU A 1 79 ? -38.627 -4.647 12.870 1.00 88.19 79 GLU A CA 1
ATOM 630 C C . GLU A 1 79 ? -39.253 -6.042 12.677 1.00 88.19 79 GLU A C 1
ATOM 632 O O . GLU A 1 79 ? -40.463 -6.185 12.483 1.00 88.19 79 GLU A O 1
ATOM 637 N N . ALA A 1 80 ? -38.449 -7.109 12.703 1.00 86.31 80 ALA A N 1
ATOM 638 C CA . ALA A 1 80 ? -38.970 -8.473 12.694 1.00 86.31 80 ALA A CA 1
ATOM 639 C C . ALA A 1 80 ? -39.747 -8.775 13.983 1.00 86.31 80 ALA A C 1
ATOM 641 O O . ALA A 1 80 ? -40.829 -9.353 13.913 1.00 86.31 80 ALA A O 1
ATOM 642 N N . ARG A 1 81 ? -39.226 -8.351 15.140 1.00 84.19 81 ARG A N 1
ATOM 643 C CA . ARG A 1 81 ? -39.875 -8.511 16.443 1.00 84.19 81 ARG A CA 1
ATOM 644 C C . ARG A 1 81 ? -41.206 -7.763 16.518 1.00 84.19 81 ARG A C 1
ATOM 646 O O . ARG A 1 81 ? -42.179 -8.370 16.945 1.00 84.19 81 ARG A O 1
ATOM 653 N N . GLU A 1 82 ? -41.269 -6.514 16.060 1.00 85.81 82 GLU A N 1
ATOM 654 C CA . GLU A 1 82 ? -42.522 -5.743 16.013 1.00 85.81 82 GLU A CA 1
ATOM 655 C C . GLU A 1 82 ? -43.594 -6.458 15.179 1.00 85.81 82 GLU A C 1
ATOM 657 O O . GLU A 1 82 ? -44.734 -6.574 15.615 1.00 85.81 82 GLU A O 1
ATOM 662 N N . ARG A 1 83 ? -43.223 -7.035 14.026 1.00 82.56 83 ARG A N 1
ATOM 663 C CA . ARG A 1 83 ? -44.153 -7.827 13.200 1.00 82.56 83 ARG A CA 1
ATOM 664 C C . ARG A 1 83 ? -44.637 -9.107 13.881 1.00 82.56 83 ARG A C 1
ATOM 666 O O . ARG A 1 83 ? -45.780 -9.501 13.674 1.00 82.56 83 ARG A O 1
ATOM 673 N N . PHE A 1 84 ? -43.777 -9.780 14.647 1.00 80.50 84 PHE A N 1
ATOM 674 C CA . PHE A 1 84 ? -44.179 -10.961 15.416 1.00 80.50 84 PHE A CA 1
ATOM 675 C C . PHE A 1 84 ? -45.107 -10.589 16.575 1.00 80.50 84 PHE A C 1
ATOM 677 O O . PHE A 1 84 ? -46.109 -11.269 16.765 1.00 80.50 84 PHE A O 1
ATOM 684 N N . GLU A 1 85 ? -44.816 -9.503 17.296 1.00 81.06 85 GLU A N 1
ATOM 685 C CA . GLU A 1 85 ? -45.682 -9.001 18.369 1.00 81.06 85 GLU A CA 1
ATOM 686 C C . GLU A 1 85 ? -47.038 -8.535 17.823 1.00 81.06 85 GLU A C 1
ATOM 688 O O . GLU A 1 85 ? -48.061 -8.855 18.415 1.00 81.06 85 GLU A O 1
ATOM 693 N N . GLU A 1 86 ? -47.077 -7.854 16.673 1.00 78.31 86 GLU A N 1
ATOM 694 C CA . GLU A 1 86 ? -48.323 -7.453 16.005 1.00 78.31 86 GLU A CA 1
ATOM 695 C C . GLU A 1 86 ? -49.139 -8.667 15.529 1.00 78.31 86 GLU A C 1
ATOM 697 O O . GLU A 1 86 ? -50.359 -8.692 15.691 1.00 78.31 86 GLU A O 1
ATOM 702 N N . ALA A 1 87 ? -48.478 -9.699 14.992 1.00 74.62 87 ALA A N 1
ATOM 703 C CA . ALA A 1 87 ? -49.132 -10.942 14.584 1.00 74.62 87 ALA A CA 1
ATOM 704 C C . ALA A 1 87 ? -49.680 -11.744 15.779 1.00 74.62 87 ALA A C 1
ATOM 706 O O . ALA A 1 87 ? -50.772 -12.298 15.685 1.00 74.62 87 ALA A O 1
ATOM 707 N N . GLU A 1 88 ? -48.955 -11.786 16.899 1.00 71.38 88 GLU A N 1
ATOM 708 C CA . GLU A 1 88 ? -49.404 -12.412 18.151 1.00 71.38 88 GLU A CA 1
ATOM 709 C C . GLU A 1 88 ? -50.558 -11.623 18.796 1.00 71.38 88 GLU A C 1
ATOM 711 O O . GLU A 1 88 ? -51.514 -12.215 19.295 1.00 71.38 88 GLU A O 1
ATOM 716 N N . LEU A 1 89 ? -50.528 -10.286 18.717 1.00 67.19 89 LEU A N 1
ATOM 717 C CA . LEU A 1 89 ? -51.636 -9.419 19.129 1.00 67.19 89 LEU A CA 1
ATOM 718 C C . LEU A 1 89 ? -52.892 -9.661 18.286 1.00 67.19 89 LEU A C 1
ATOM 720 O O . LEU A 1 89 ? -53.978 -9.746 18.850 1.00 67.19 89 LEU A O 1
ATOM 724 N N . LEU A 1 90 ? -52.753 -9.792 16.963 1.00 62.31 90 LEU A N 1
ATOM 725 C CA . LEU A 1 90 ? -53.857 -10.073 16.038 1.00 62.31 90 LEU A CA 1
ATOM 726 C C . LEU A 1 90 ? -54.494 -11.450 16.265 1.00 62.31 90 LEU A C 1
ATOM 728 O O . LEU A 1 90 ? -55.706 -11.565 16.134 1.00 62.31 90 LEU A O 1
ATOM 732 N N . ASP A 1 91 ? -53.714 -12.465 16.647 1.00 63.19 91 ASP A N 1
ATOM 733 C CA . ASP A 1 91 ? -54.227 -13.806 16.980 1.00 63.19 91 ASP A CA 1
ATOM 734 C C . ASP A 1 91 ? -55.019 -13.820 18.307 1.00 63.19 91 ASP A C 1
ATOM 736 O O . ASP A 1 91 ? -55.890 -14.663 18.520 1.00 63.19 91 ASP A O 1
ATOM 740 N N . PHE A 1 92 ? -54.766 -12.850 19.197 1.00 58.91 92 PHE A N 1
ATOM 741 C CA . PHE A 1 92 ? -55.505 -12.680 20.452 1.00 58.91 92 PHE A CA 1
ATOM 742 C C . PHE A 1 92 ? -56.769 -11.815 20.316 1.00 58.91 92 PHE A C 1
ATOM 744 O O . PHE A 1 92 ? -57.615 -11.857 21.210 1.00 58.91 92 PHE A O 1
ATOM 751 N N . VAL A 1 93 ? -56.936 -11.038 19.237 1.00 57.81 93 VAL A N 1
ATOM 752 C CA . VAL A 1 93 ? -58.172 -10.274 19.001 1.00 57.81 93 VAL A CA 1
ATOM 753 C C . VAL A 1 93 ? -59.232 -11.225 18.435 1.00 57.81 93 VAL A C 1
ATOM 755 O O . VAL A 1 93 ? -59.128 -11.627 17.278 1.00 57.81 93 VAL A O 1
ATOM 758 N N . PRO A 1 94 ? -60.280 -11.590 19.195 1.00 56.56 94 PRO A N 1
ATOM 759 C CA . PRO A 1 94 ? -61.365 -12.390 18.648 1.00 56.56 94 PRO A CA 1
ATOM 760 C C . PRO A 1 94 ? -62.116 -11.534 17.619 1.00 56.56 94 PRO A C 1
ATOM 762 O O . PRO A 1 94 ? -62.443 -10.382 17.912 1.00 56.56 94 PRO A O 1
ATOM 765 N N . ASP A 1 95 ? -62.463 -12.105 16.461 1.00 56.19 95 ASP A N 1
ATOM 766 C CA . ASP A 1 95 ? -63.259 -11.472 15.385 1.00 56.19 95 ASP A CA 1
ATOM 767 C C . ASP 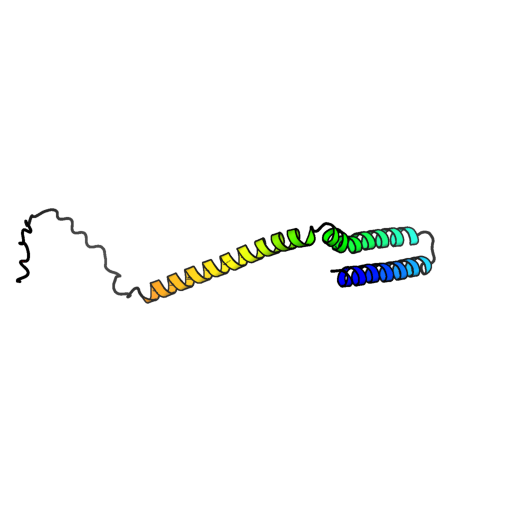A 1 95 ? -64.628 -10.895 15.848 1.00 56.19 95 ASP A C 1
ATOM 769 O O . ASP A 1 95 ? -65.348 -10.257 15.080 1.00 56.19 95 ASP A O 1
ATOM 773 N N . GLU A 1 96 ? -65.016 -11.089 17.112 1.00 50.09 96 GLU A N 1
ATOM 774 C CA . GLU A 1 96 ? -66.325 -10.735 17.671 1.00 50.09 96 GLU A CA 1
ATOM 775 C C . GLU A 1 96 ? -66.495 -9.279 18.150 1.00 50.09 96 GLU A C 1
ATOM 777 O O . GLU A 1 96 ? -67.562 -8.938 18.655 1.00 50.09 96 GLU A O 1
ATOM 782 N N . TYR A 1 97 ? -65.529 -8.378 17.939 1.00 51.94 97 TYR A N 1
ATOM 783 C CA . TYR A 1 97 ? -65.713 -6.939 18.224 1.00 51.94 97 TYR A CA 1
ATOM 784 C C . TYR A 1 97 ? -65.852 -6.061 16.968 1.00 51.94 97 TYR A C 1
ATOM 786 O O . TYR A 1 97 ? -65.569 -4.866 16.989 1.00 51.94 97 TYR A O 1
ATOM 794 N N . GLY A 1 98 ? -66.379 -6.617 15.874 1.00 48.22 98 GLY A N 1
ATOM 795 C CA . GLY A 1 98 ? -66.959 -5.849 14.764 1.00 48.22 98 GLY A CA 1
ATOM 796 C C . GLY A 1 98 ? -68.350 -5.292 15.103 1.00 48.22 98 GLY A C 1
ATOM 797 O O . GLY A 1 98 ? -69.312 -5.555 14.387 1.00 48.22 98 GLY A O 1
ATOM 798 N N . GLY A 1 99 ? -68.485 -4.585 16.228 1.00 40.75 99 GLY A N 1
ATOM 799 C CA . GLY A 1 99 ? -69.747 -4.011 16.698 1.00 40.75 99 GLY A CA 1
ATOM 800 C C . GLY A 1 99 ? -69.893 -2.541 16.304 1.00 40.75 99 GLY A C 1
ATOM 801 O O . GLY A 1 99 ? -69.138 -1.691 16.764 1.00 40.75 99 GLY A O 1
ATOM 802 N N . THR A 1 100 ? -70.869 -2.258 15.445 1.00 40.03 100 THR A N 1
ATOM 803 C CA . THR A 1 100 ? -71.360 -0.937 15.011 1.00 40.03 100 THR A CA 1
ATOM 804 C C . THR A 1 100 ? -71.467 0.077 16.167 1.00 40.03 100 THR A C 1
ATOM 806 O O . THR A 1 100 ? -71.945 -0.300 17.236 1.00 40.03 100 THR A O 1
ATOM 809 N N . PRO A 1 101 ? -71.109 1.366 15.987 1.00 44.81 101 PRO A N 1
ATOM 810 C CA . PRO A 1 101 ? -71.260 2.356 17.048 1.00 44.81 101 PRO A CA 1
ATOM 811 C C . PRO A 1 101 ? -72.737 2.747 17.191 1.00 44.81 101 PRO A C 1
ATOM 813 O O . PRO A 1 101 ? -73.242 3.569 16.426 1.00 44.81 101 PRO A O 1
ATOM 816 N N . GLU A 1 102 ? -73.440 2.172 18.168 1.00 36.38 102 GLU A N 1
ATOM 817 C CA . GLU A 1 102 ? -74.681 2.764 18.667 1.00 36.38 102 GLU A CA 1
ATOM 818 C C . GLU A 1 102 ? -74.341 3.855 19.685 1.00 36.38 102 GLU A C 1
ATOM 820 O O . GLU A 1 102 ? -73.763 3.620 20.744 1.00 36.38 102 GLU A O 1
ATOM 825 N N . GLN A 1 103 ? -74.683 5.081 19.296 1.00 45.00 103 GLN A N 1
ATOM 826 C CA . GLN A 1 103 ? -74.746 6.248 20.161 1.00 45.00 103 GLN A CA 1
ATOM 827 C C . GLN A 1 103 ? -75.754 6.00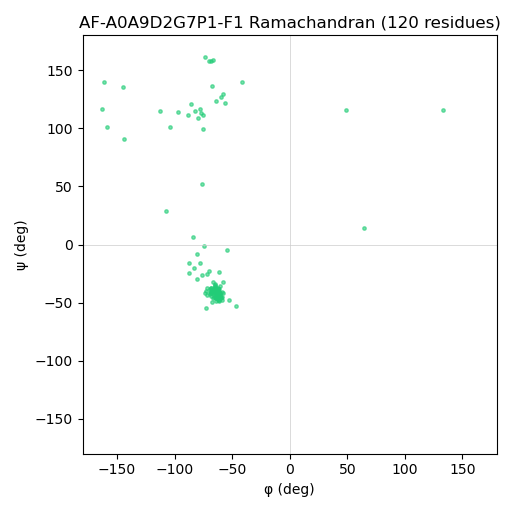2 21.283 1.00 45.00 103 GLN A C 1
ATOM 829 O O . GLN A 1 103 ? -76.931 5.757 21.022 1.00 45.00 103 GLN A O 1
ATOM 834 N N . SER A 1 104 ? -75.321 6.186 22.523 1.00 32.41 104 SER A N 1
ATOM 835 C CA . SER A 1 104 ? -76.225 6.514 23.620 1.00 32.41 104 SER A CA 1
ATOM 836 C C . SER A 1 104 ? -75.522 7.483 24.563 1.00 32.41 104 SER A C 1
ATOM 838 O O . SER A 1 104 ? -74.817 7.081 25.488 1.00 32.41 104 SER A O 1
ATOM 840 N N . ASP A 1 105 ? -75.712 8.770 24.282 1.00 39.66 105 ASP A N 1
ATOM 841 C CA . ASP A 1 105 ? -75.635 9.821 25.287 1.00 39.66 105 ASP A CA 1
ATOM 842 C C . ASP A 1 105 ? -76.756 9.593 26.306 1.00 39.66 105 ASP A C 1
ATOM 844 O O . ASP A 1 105 ? -77.934 9.575 25.943 1.00 39.66 105 ASP A O 1
ATOM 848 N N . SER A 1 106 ? -76.401 9.468 27.582 1.00 34.81 106 SER A N 1
ATOM 849 C CA . SER A 1 106 ? -77.278 9.879 28.679 1.00 34.81 106 SER A CA 1
ATOM 850 C C . SER A 1 106 ? -76.480 10.010 29.972 1.00 34.81 106 SER A C 1
ATOM 852 O O . SER A 1 106 ? -75.918 9.042 30.484 1.00 34.81 106 SER A O 1
ATOM 854 N N . GLU A 1 107 ? -76.448 11.248 30.451 1.00 37.88 107 GLU A N 1
ATOM 855 C CA . GLU A 1 107 ? -75.918 11.714 31.725 1.00 37.88 107 GLU A CA 1
ATOM 856 C C . GLU A 1 107 ? -76.716 11.196 32.939 1.00 37.88 107 GLU A C 1
ATOM 858 O O . GLU A 1 107 ? -77.895 10.863 32.841 1.00 37.88 107 GLU A O 1
ATOM 863 N N . GLU A 1 108 ? -76.026 11.216 34.086 1.00 40.31 108 GLU A N 1
ATOM 864 C CA . GLU A 1 108 ? -76.511 11.363 35.469 1.00 40.31 108 GLU A CA 1
ATOM 865 C C . GLU A 1 108 ? -77.683 10.505 35.992 1.00 40.31 108 GLU A C 1
ATOM 867 O O . GLU A 1 108 ? -78.855 10.772 35.742 1.00 40.31 108 GLU A O 1
ATOM 872 N N . SER A 1 109 ? -77.388 9.651 36.983 1.00 33.62 109 SER A N 1
ATOM 873 C CA . SER A 1 109 ? -78.134 9.696 38.251 1.00 33.62 109 SER A CA 1
ATOM 874 C C . SER A 1 109 ? -77.392 8.999 39.391 1.00 33.62 109 SER A C 1
ATOM 876 O O . SER A 1 109 ? -76.760 7.963 39.204 1.00 33.62 109 SER A O 1
ATOM 878 N N . GLY A 1 110 ? -77.453 9.611 40.571 1.00 44.81 110 GLY A N 1
ATOM 879 C CA . GLY A 1 110 ? -76.629 9.304 41.733 1.00 44.81 110 GLY A CA 1
ATOM 880 C C . GLY A 1 110 ? -76.913 7.977 42.438 1.00 44.81 110 GLY A C 1
ATOM 881 O O . GLY A 1 110 ? -78.015 7.437 42.427 1.00 44.81 110 GLY A O 1
ATOM 882 N N . GLY A 1 111 ? -75.890 7.525 43.158 1.00 39.09 111 GLY A N 1
ATOM 883 C CA . GLY A 1 111 ? -75.967 6.469 44.156 1.00 39.09 111 GLY A CA 1
ATOM 884 C C . GLY A 1 111 ? -74.778 6.596 45.100 1.00 39.09 111 GLY A C 1
ATOM 885 O O . GLY A 1 111 ? -73.660 6.241 44.742 1.00 39.09 111 GLY A O 1
ATOM 886 N N . LEU A 1 112 ? -75.019 7.164 46.281 1.00 43.72 112 LEU A N 1
ATOM 887 C CA . LEU A 1 112 ? -74.079 7.214 47.399 1.00 43.72 112 LEU A CA 1
ATOM 888 C C . LEU A 1 112 ? -73.656 5.771 47.743 1.00 43.72 112 LEU A C 1
ATOM 890 O O . LEU A 1 112 ? -74.522 4.954 48.050 1.00 43.72 112 LEU A O 1
ATOM 894 N N . ILE A 1 113 ? -72.363 5.445 47.694 1.00 59.78 113 ILE A N 1
ATOM 895 C CA . ILE A 1 113 ? -71.858 4.172 48.228 1.00 59.78 113 ILE A CA 1
ATOM 896 C C . ILE A 1 113 ? -71.182 4.476 49.561 1.00 59.78 113 ILE A C 1
ATOM 898 O O . ILE A 1 113 ? -70.059 4.971 49.603 1.00 59.78 113 ILE A O 1
ATOM 902 N N . GLU A 1 114 ? -71.894 4.190 50.644 1.00 53.78 114 GLU A N 1
ATOM 903 C CA . GLU A 1 114 ? -71.378 4.164 52.010 1.00 53.78 114 GLU A CA 1
ATOM 904 C C . GLU A 1 114 ? -71.437 2.703 52.473 1.00 53.78 114 GLU A C 1
ATOM 906 O O . GLU A 1 114 ? -72.524 2.128 52.531 1.00 53.78 114 GLU A O 1
ATOM 911 N N . VAL A 1 115 ? -70.286 2.067 52.729 1.00 60.12 115 VAL A N 1
ATOM 912 C CA . VAL A 1 115 ? -70.246 0.734 53.356 1.00 60.12 115 VAL A CA 1
ATOM 913 C C . VAL A 1 115 ? -69.034 0.602 54.288 1.00 60.12 115 VAL A C 1
ATOM 915 O O . VAL A 1 115 ? -67.930 1.037 53.967 1.00 60.12 115 VAL A O 1
ATOM 918 N N . GLU A 1 116 ? -69.325 0.030 55.455 1.00 58.34 116 GLU A N 1
ATOM 919 C CA . GLU A 1 116 ? -68.709 0.153 56.782 1.00 58.34 116 GLU A CA 1
ATOM 920 C C . GLU A 1 116 ? -67.344 -0.542 56.991 1.00 58.34 116 GLU A C 1
ATOM 922 O O . GLU A 1 116 ? -66.957 -1.459 56.267 1.00 58.34 116 GLU A O 1
ATOM 927 N N . GLU A 1 117 ? -66.626 -0.121 58.043 1.00 62.31 117 GLU A N 1
ATOM 928 C CA . GLU A 1 117 ? -65.372 -0.734 58.505 1.00 62.31 117 GLU A CA 1
ATOM 929 C C . GLU A 1 117 ? -65.539 -2.222 58.866 1.00 62.31 117 GLU A C 1
ATOM 931 O O . GLU A 1 117 ? -66.385 -2.611 59.674 1.00 62.31 117 GLU A O 1
ATOM 936 N N . ILE A 1 118 ? -64.654 -3.065 58.327 1.00 69.25 118 ILE A N 1
ATOM 937 C CA . ILE A 1 118 ? -64.568 -4.485 58.680 1.00 69.25 118 ILE A CA 1
ATOM 938 C C . ILE A 1 118 ? -63.899 -4.616 60.058 1.00 69.25 118 ILE A C 1
ATOM 940 O O . ILE A 1 118 ? -62.695 -4.398 60.197 1.00 69.25 118 ILE A O 1
ATOM 944 N N . ARG A 1 119 ? -64.655 -5.040 61.079 1.00 61.53 119 ARG A N 1
ATOM 945 C CA . ARG A 1 119 ? -64.086 -5.541 62.342 1.00 61.53 119 ARG A CA 1
ATOM 946 C C . ARG A 1 119 ? -63.564 -6.961 62.153 1.00 61.53 119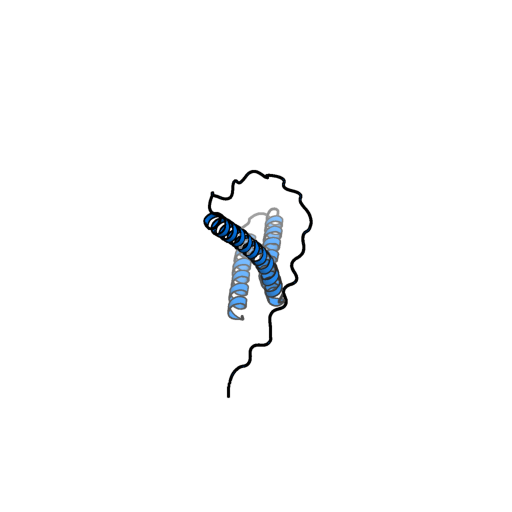 ARG A C 1
ATOM 948 O O . ARG A 1 119 ? -64.344 -7.898 61.993 1.00 61.53 119 ARG A O 1
ATOM 955 N N . VAL A 1 120 ? -62.249 -7.122 62.242 1.00 60.22 120 VAL A N 1
ATOM 956 C CA . VAL A 1 120 ? -61.605 -8.428 62.425 1.00 60.22 120 VAL A CA 1
ATOM 957 C C . VAL A 1 120 ? -61.586 -8.723 63.928 1.00 60.22 120 VAL A C 1
ATOM 959 O O . VAL A 1 120 ? -61.095 -7.906 64.705 1.00 60.22 120 VAL A O 1
ATOM 962 N N . GLY A 1 121 ? -62.210 -9.830 64.337 1.00 65.50 121 GLY A N 1
ATOM 963 C CA . GLY A 1 121 ? -62.250 -10.288 65.731 1.00 65.50 121 GLY A CA 1
ATOM 964 C C . GLY A 1 121 ? -60.887 -10.765 66.245 1.00 65.50 121 GLY A C 1
ATOM 965 O O . GLY A 1 121 ? -60.021 -11.102 65.439 1.00 65.50 121 GLY A O 1
ATOM 966 N N . GLU A 1 122 ? -60.745 -10.742 67.576 1.00 51.19 122 GLU A N 1
ATOM 967 C CA . GLU A 1 122 ? -59.542 -11.071 68.373 1.00 51.19 122 GLU A CA 1
ATOM 968 C C . GLU A 1 122 ? -58.893 -12.430 68.074 1.00 51.19 122 GLU A C 1
ATOM 970 O O . GLU A 1 122 ? -59.629 -13.420 67.846 1.00 51.19 122 GLU A O 1
#

Radius of gyration: 38.16 Å; Cα contacts (8 Å, |Δi|>4): 14; chains: 1; bounding box: 93×26×92 Å